Protein AF-X1RES1-F1 (afdb_monomer_lite)

Structure (mmCIF, N/CA/C/O backbone):
data_AF-X1RES1-F1
#
_entry.id   AF-X1RES1-F1
#
loop_
_atom_site.group_PDB
_atom_site.id
_atom_site.type_symbol
_atom_site.label_atom_id
_atom_site.label_alt_id
_atom_site.label_comp_id
_atom_site.label_asym_id
_atom_site.label_entity_id
_atom_site.label_seq_id
_atom_site.pdbx_PDB_ins_code
_atom_site.Cartn_x
_atom_site.Cartn_y
_atom_site.Cartn_z
_atom_site.occupancy
_atom_site.B_iso_or_equiv
_atom_site.auth_seq_id
_atom_site.auth_comp_id
_atom_site.auth_asym_id
_atom_site.auth_atom_id
_atom_site.pdbx_PDB_model_num
ATOM 1 N N . MET A 1 1 ? -31.621 -20.492 8.654 1.00 52.66 1 MET A N 1
ATOM 2 C CA . MET A 1 1 ? -30.509 -19.609 9.055 1.00 52.66 1 MET A CA 1
ATOM 3 C C . MET A 1 1 ? -30.963 -18.187 8.810 1.00 52.66 1 MET A C 1
ATOM 5 O O . MET A 1 1 ? -31.301 -17.871 7.677 1.00 52.66 1 MET A O 1
ATOM 9 N N . SER A 1 2 ? -31.101 -17.386 9.861 1.00 50.19 2 SER A N 1
ATOM 10 C CA . SER A 1 2 ? -31.394 -15.955 9.738 1.00 50.19 2 SER A CA 1
ATOM 11 C C . SER A 1 2 ? -30.217 -15.283 9.020 1.00 50.19 2 SER A C 1
ATOM 13 O O . SER A 1 2 ? -29.077 -15.651 9.310 1.00 50.19 2 SER A O 1
ATOM 15 N N . PRO A 1 3 ? -30.444 -14.349 8.082 1.00 65.88 3 PRO A N 1
ATOM 16 C CA . PRO A 1 3 ? -29.350 -13.620 7.456 1.00 65.88 3 PRO A CA 1
ATOM 17 C C . PRO A 1 3 ? -28.571 -12.862 8.536 1.00 65.88 3 PRO A C 1
ATOM 19 O O . PRO A 1 3 ? -29.153 -12.110 9.317 1.00 65.88 3 PRO A O 1
ATOM 22 N N . THR A 1 4 ? -27.262 -13.097 8.604 1.00 74.44 4 THR A N 1
ATOM 23 C CA . THR A 1 4 ? -26.363 -12.364 9.495 1.00 74.44 4 THR A CA 1
ATOM 24 C C . THR A 1 4 ? -26.212 -10.954 8.939 1.00 74.44 4 THR A C 1
ATOM 26 O O . THR A 1 4 ? -25.453 -10.727 7.998 1.00 74.44 4 THR A O 1
ATOM 29 N N . THR A 1 5 ? -26.982 -10.008 9.468 1.00 84.19 5 THR A N 1
ATOM 30 C CA . THR A 1 5 ? -26.847 -8.598 9.104 1.00 84.19 5 THR A CA 1
ATOM 31 C C . THR A 1 5 ? -25.571 -8.065 9.745 1.00 84.19 5 THR A C 1
ATOM 33 O O . THR A 1 5 ? -25.527 -7.852 10.953 1.00 84.19 5 THR A O 1
ATOM 36 N N . ILE A 1 6 ? -24.517 -7.894 8.950 1.00 82.06 6 ILE A N 1
ATOM 37 C CA . ILE A 1 6 ? -23.267 -7.279 9.406 1.00 82.06 6 ILE A CA 1
ATOM 38 C C . ILE A 1 6 ? -23.510 -5.775 9.547 1.00 82.06 6 ILE A C 1
ATOM 40 O O . ILE A 1 6 ? -23.918 -5.122 8.584 1.00 82.06 6 ILE A O 1
ATOM 44 N N . SER A 1 7 ? -23.272 -5.223 10.737 1.00 91.50 7 SER A N 1
ATOM 45 C CA . SER A 1 7 ? -23.317 -3.777 10.947 1.00 91.50 7 SER A CA 1
ATOM 46 C C . SER A 1 7 ? -22.144 -3.114 10.229 1.00 91.50 7 SER A C 1
ATOM 48 O O . SER A 1 7 ? -20.989 -3.510 10.396 1.00 91.50 7 SER A O 1
ATOM 50 N N . TYR A 1 8 ? -22.431 -2.081 9.437 1.00 90.75 8 TYR A N 1
ATOM 51 C CA . TYR A 1 8 ? -21.397 -1.306 8.752 1.00 90.75 8 TYR A CA 1
ATOM 52 C C . TYR A 1 8 ? -20.393 -0.696 9.739 1.00 90.75 8 TYR A C 1
ATOM 54 O O . TYR A 1 8 ? -19.190 -0.721 9.483 1.00 90.75 8 TYR A O 1
ATOM 62 N N . ASP A 1 9 ? -20.874 -0.182 10.873 1.00 91.69 9 ASP A N 1
ATOM 63 C CA . ASP A 1 9 ? -20.021 0.470 11.868 1.00 91.69 9 ASP A CA 1
ATOM 64 C C . ASP A 1 9 ? -19.101 -0.532 12.572 1.00 91.69 9 ASP A C 1
ATOM 66 O O . ASP A 1 9 ? -17.920 -0.243 12.773 1.00 91.69 9 ASP A O 1
ATOM 70 N N . GLU A 1 10 ? -19.609 -1.733 12.866 1.00 91.31 10 GLU A N 1
ATOM 71 C CA . GLU A 1 10 ? -18.810 -2.821 13.443 1.00 91.31 10 GLU A CA 1
ATOM 72 C C . GLU A 1 10 ? -17.725 -3.275 12.462 1.00 91.31 10 GLU A C 1
ATOM 74 O O . GLU A 1 10 ? -16.554 -3.356 12.832 1.00 91.31 10 GLU A O 1
ATOM 79 N N . LEU A 1 11 ? -18.084 -3.475 11.189 1.00 90.88 11 LEU A N 1
ATOM 80 C CA . LEU A 1 11 ? -17.138 -3.871 10.146 1.00 90.88 11 LEU A CA 1
ATOM 81 C C . LEU A 1 11 ? -16.063 -2.804 9.917 1.00 90.88 11 LEU A C 1
ATOM 83 O O . LEU A 1 11 ? -14.879 -3.114 9.783 1.00 90.88 11 LEU A O 1
ATOM 87 N N . LYS A 1 12 ? -16.462 -1.530 9.882 1.00 90.12 12 LYS A N 1
ATOM 88 C CA . LYS A 1 12 ? -15.535 -0.408 9.740 1.00 90.12 12 LYS A CA 1
ATOM 89 C C . LYS A 1 12 ? -14.557 -0.366 10.911 1.00 90.12 12 LYS A C 1
ATOM 91 O O . LYS A 1 12 ? -13.357 -0.214 10.692 1.00 90.12 12 LYS A O 1
ATOM 96 N N . GLN A 1 13 ? -15.055 -0.509 12.139 1.00 90.50 13 GLN A N 1
ATOM 97 C CA . GLN A 1 13 ? -14.221 -0.511 13.335 1.00 90.50 13 GLN A CA 1
ATOM 98 C C . GLN A 1 13 ? -13.241 -1.689 13.333 1.00 90.50 13 GLN A C 1
ATOM 100 O O . GLN A 1 13 ? -12.054 -1.484 13.590 1.00 90.50 13 GLN A O 1
ATOM 105 N N . GLU A 1 14 ? -13.710 -2.894 13.004 1.00 91.56 14 GLU A N 1
ATOM 106 C CA . GLU A 1 14 ? -12.868 -4.084 12.884 1.00 91.56 14 GLU A CA 1
ATOM 107 C C . GLU A 1 14 ? -11.753 -3.864 11.855 1.00 91.56 14 GLU A C 1
ATOM 109 O O . GLU A 1 14 ? -10.573 -4.066 12.154 1.00 91.56 14 GLU A O 1
ATOM 114 N N . PHE A 1 15 ? -12.103 -3.367 10.668 1.00 90.44 15 PHE A N 1
ATOM 115 C CA . PHE A 1 15 ? -11.145 -3.124 9.597 1.00 90.44 15 PHE A CA 1
ATOM 116 C C . PHE A 1 15 ? -10.100 -2.069 9.979 1.00 90.44 15 PHE A C 1
ATOM 118 O O . PHE A 1 15 ? -8.902 -2.286 9.794 1.00 90.44 15 PHE A O 1
ATOM 125 N N . THR A 1 16 ? -10.516 -0.940 10.563 1.00 90.56 16 THR A N 1
ATOM 126 C CA . THR A 1 16 ? -9.582 0.102 11.016 1.00 90.56 16 THR A CA 1
ATOM 127 C C . THR A 1 16 ? -8.635 -0.426 12.096 1.00 90.56 16 THR A C 1
ATOM 129 O O . THR A 1 16 ? -7.438 -0.144 12.042 1.00 90.56 16 THR A O 1
ATOM 132 N N . GLN A 1 17 ? -9.129 -1.231 13.042 1.00 90.94 17 GLN A N 1
ATOM 133 C CA . GLN A 1 17 ? -8.293 -1.839 14.081 1.00 90.94 17 GLN A CA 1
ATOM 134 C C . GLN A 1 17 ? -7.292 -2.847 13.514 1.00 90.94 17 GLN A C 1
ATOM 136 O O . GLN A 1 17 ? -6.155 -2.908 13.982 1.00 90.94 17 GLN A O 1
ATOM 141 N N . GLN A 1 18 ? -7.691 -3.644 12.522 1.00 90.56 18 GLN A N 1
ATOM 142 C CA . GLN A 1 18 ? -6.775 -4.556 11.836 1.00 90.56 18 GLN A CA 1
ATOM 143 C C . GLN A 1 18 ? -5.704 -3.779 11.066 1.00 90.56 18 GLN A C 1
ATOM 145 O O . GLN A 1 18 ? -4.515 -4.083 11.172 1.00 90.56 18 GLN A O 1
ATOM 150 N N . LEU A 1 19 ? -6.103 -2.723 10.358 1.00 89.12 19 LEU A N 1
ATOM 151 C CA . LEU A 1 19 ? -5.192 -1.884 9.589 1.00 89.12 19 LEU A CA 1
ATOM 152 C C . LEU A 1 19 ? -4.159 -1.177 10.481 1.00 89.12 19 LEU A C 1
ATOM 154 O O . LEU A 1 19 ? -2.993 -1.105 10.112 1.00 89.12 19 LEU A O 1
ATOM 158 N N . GLN A 1 20 ? -4.549 -0.717 11.674 1.00 88.31 20 GLN A N 1
ATOM 159 C CA . GLN A 1 20 ? -3.633 -0.111 12.655 1.00 88.31 20 GLN A CA 1
ATOM 160 C C . GLN A 1 20 ? -2.576 -1.083 13.197 1.00 88.31 20 GLN A C 1
ATOM 162 O O . GLN A 1 20 ? -1.520 -0.648 13.644 1.00 88.31 20 GLN A O 1
ATOM 167 N N . LYS A 1 21 ? -2.853 -2.391 13.168 1.00 90.50 21 LYS A N 1
ATOM 168 C CA . LYS A 1 21 ? -1.912 -3.445 13.583 1.00 90.50 21 LYS A CA 1
ATOM 169 C C . LYS A 1 21 ? -1.046 -3.953 12.428 1.00 90.50 21 LYS A C 1
ATOM 171 O O . LYS A 1 21 ? -0.165 -4.778 12.644 1.00 90.50 21 LYS A O 1
ATOM 176 N N . THR A 1 22 ? -1.329 -3.517 11.202 1.00 90.56 22 THR A N 1
ATOM 177 C CA . THR A 1 22 ? -0.695 -4.029 9.988 1.00 90.56 22 THR A CA 1
ATOM 178 C C . THR A 1 22 ? 0.487 -3.144 9.606 1.00 90.56 22 THR A C 1
ATOM 180 O O . THR A 1 22 ? 0.308 -2.054 9.074 1.00 90.56 22 THR A O 1
ATOM 183 N N . GLU A 1 23 ? 1.703 -3.625 9.854 1.00 90.69 23 GLU A N 1
ATOM 184 C CA . GLU A 1 23 ? 2.941 -2.907 9.509 1.00 90.69 23 GLU A CA 1
ATOM 185 C C . GLU A 1 23 ? 3.335 -3.082 8.032 1.00 90.69 23 GLU A C 1
ATOM 187 O O . GLU A 1 23 ? 3.973 -2.215 7.430 1.00 90.69 23 GLU A O 1
ATOM 192 N N . HIS A 1 24 ? 2.931 -4.204 7.433 1.00 92.25 24 HIS A N 1
ATOM 193 C CA . HIS A 1 24 ? 3.282 -4.599 6.073 1.00 92.25 24 HIS A CA 1
ATOM 194 C C . HIS A 1 24 ? 2.034 -4.938 5.262 1.00 92.25 24 HIS A C 1
ATOM 196 O O . HIS A 1 24 ? 1.110 -5.577 5.756 1.00 92.25 24 HIS A O 1
ATOM 202 N N . GLY A 1 25 ? 2.021 -4.574 3.983 1.00 90.56 25 GLY A N 1
ATOM 203 C CA . GLY A 1 25 ? 0.984 -5.027 3.064 1.00 90.56 25 GLY A CA 1
ATOM 204 C C . GLY A 1 25 ? 1.433 -4.999 1.616 1.00 90.56 25 GLY A C 1
ATOM 205 O O . GLY A 1 25 ? 2.492 -4.479 1.269 1.00 90.56 25 GLY A O 1
ATOM 206 N N . VAL A 1 26 ? 0.629 -5.595 0.744 1.00 91.88 26 VAL A N 1
ATOM 207 C CA . VAL A 1 26 ? 0.971 -5.729 -0.671 1.00 91.88 26 VAL A CA 1
ATOM 208 C C . VAL A 1 26 ? 0.313 -4.613 -1.466 1.00 91.88 26 VAL A C 1
ATOM 210 O O . VAL A 1 26 ? -0.908 -4.525 -1.547 1.00 91.88 26 VAL A O 1
ATOM 213 N N . LEU A 1 27 ? 1.130 -3.784 -2.115 1.00 90.75 27 LEU A N 1
ATOM 214 C CA . LEU A 1 27 ? 0.643 -2.809 -3.082 1.00 90.75 27 LEU A CA 1
ATOM 215 C C . LEU A 1 27 ? 0.715 -3.419 -4.480 1.00 90.75 27 LEU A C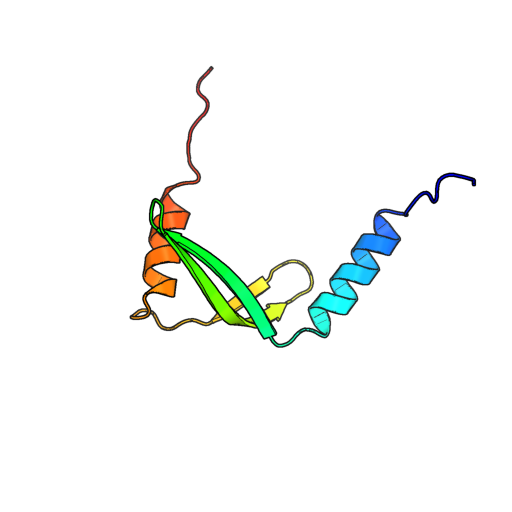 1
ATOM 217 O O . LEU A 1 27 ? 1.807 -3.713 -4.977 1.00 90.75 27 LEU A O 1
ATOM 221 N N . ALA A 1 28 ? -0.428 -3.558 -5.145 1.00 91.94 28 ALA A N 1
ATOM 222 C CA . ALA A 1 28 ? -0.512 -3.907 -6.560 1.00 91.94 28 ALA A CA 1
ATOM 223 C C . ALA A 1 28 ? -0.589 -2.633 -7.419 1.00 91.94 28 ALA A C 1
ATOM 225 O O . ALA A 1 28 ? -1.297 -1.691 -7.081 1.00 91.94 28 ALA A O 1
ATOM 226 N N . THR A 1 29 ? 0.172 -2.582 -8.511 1.00 90.31 29 THR A N 1
ATOM 227 C CA . THR A 1 29 ? 0.127 -1.494 -9.507 1.00 90.31 29 THR A CA 1
ATOM 228 C C . THR A 1 29 ? 0.174 -2.087 -10.903 1.00 90.31 29 THR A C 1
ATOM 230 O O . THR A 1 29 ? 0.760 -3.153 -11.097 1.00 90.31 29 THR A O 1
ATOM 233 N N . SER A 1 30 ? -0.373 -1.374 -11.878 1.00 88.62 30 SER A N 1
ATOM 234 C CA . SER A 1 30 ? -0.343 -1.769 -13.283 1.00 88.62 30 SER A CA 1
ATOM 235 C C . SER A 1 30 ? 0.430 -0.769 -14.135 1.00 88.62 30 SER A C 1
ATOM 237 O O . SER A 1 30 ? 0.524 0.413 -13.813 1.00 88.62 30 SER A O 1
ATOM 239 N N . ASP A 1 31 ? 0.979 -1.267 -15.233 1.00 84.75 31 ASP A N 1
ATOM 240 C CA . ASP A 1 31 ? 1.572 -0.494 -16.318 1.00 84.75 31 ASP A CA 1
ATOM 241 C C . ASP A 1 31 ? 1.126 -1.128 -17.639 1.00 84.75 31 ASP A C 1
ATOM 243 O O . ASP A 1 31 ? 1.602 -2.203 -18.022 1.00 84.75 31 ASP A O 1
ATOM 247 N N . GLY A 1 32 ? 0.095 -0.543 -18.253 1.00 84.19 32 GLY A N 1
ATOM 248 C CA . GLY A 1 32 ? -0.666 -1.194 -19.320 1.00 84.19 32 GLY A CA 1
ATOM 249 C C . GLY A 1 32 ? -1.208 -2.558 -18.873 1.00 84.19 32 GLY A C 1
ATOM 250 O O . GLY A 1 32 ? -1.907 -2.656 -17.867 1.00 84.19 32 GLY A O 1
ATOM 251 N N . ASN A 1 33 ? -0.833 -3.619 -19.596 1.00 86.38 33 ASN A N 1
ATOM 252 C CA . ASN A 1 33 ? -1.246 -5.002 -19.316 1.00 86.38 33 ASN A CA 1
ATOM 253 C C . ASN A 1 33 ? -0.349 -5.730 -18.296 1.00 86.38 33 ASN A C 1
ATOM 255 O O . ASN A 1 33 ? -0.574 -6.905 -18.010 1.00 86.38 33 ASN A O 1
ATOM 259 N N . TYR A 1 34 ? 0.679 -5.069 -17.754 1.00 85.69 34 TYR A N 1
ATOM 260 C CA . TYR A 1 34 ? 1.585 -5.672 -16.779 1.00 85.69 34 TYR A CA 1
ATOM 261 C C . TYR A 1 34 ? 1.213 -5.267 -15.358 1.00 85.69 34 TYR A C 1
ATOM 263 O O . TYR A 1 34 ? 1.308 -4.098 -14.987 1.00 85.69 34 TYR A O 1
ATOM 271 N N . VAL A 1 35 ? 0.865 -6.253 -14.534 1.00 88.56 35 VAL A N 1
ATOM 272 C CA . VAL A 1 35 ? 0.593 -6.064 -13.105 1.00 88.56 35 VAL A CA 1
ATOM 273 C C . VAL A 1 35 ? 1.826 -6.446 -12.293 1.00 88.56 35 VAL A C 1
ATOM 275 O O . VAL A 1 35 ? 2.430 -7.495 -12.505 1.00 88.56 35 VAL A O 1
ATOM 278 N N . THR A 1 36 ? 2.204 -5.591 -11.345 1.00 89.50 36 THR A N 1
ATOM 279 C CA . THR A 1 36 ? 3.259 -5.866 -10.366 1.00 89.50 36 THR A CA 1
ATOM 280 C C . THR A 1 36 ? 2.698 -5.732 -8.954 1.00 89.50 36 THR A C 1
ATOM 282 O O . THR A 1 36 ? 2.018 -4.760 -8.619 1.00 89.50 36 THR A O 1
ATOM 285 N N . ALA A 1 37 ? 3.025 -6.684 -8.086 1.00 91.19 37 ALA A N 1
ATOM 286 C CA . ALA A 1 37 ? 2.696 -6.650 -6.667 1.00 91.19 37 ALA A CA 1
ATOM 287 C C . ALA A 1 37 ? 3.993 -6.654 -5.858 1.00 91.19 37 ALA A C 1
ATOM 289 O O . ALA A 1 37 ? 4.939 -7.363 -6.202 1.00 91.19 37 ALA A O 1
ATOM 290 N N . ARG A 1 38 ? 4.068 -5.818 -4.823 1.00 90.19 38 ARG A N 1
ATOM 291 C CA . ARG A 1 38 ? 5.231 -5.762 -3.935 1.00 90.19 38 ARG A CA 1
ATOM 292 C C . ARG A 1 38 ? 4.767 -5.562 -2.503 1.00 90.19 38 ARG A C 1
ATOM 294 O O . ARG A 1 38 ? 3.866 -4.760 -2.271 1.00 90.19 38 ARG A O 1
ATOM 301 N N . GLU A 1 39 ? 5.406 -6.267 -1.581 1.00 92.56 39 GLU A N 1
ATOM 302 C CA . GLU A 1 39 ? 5.284 -6.006 -0.152 1.00 92.56 39 GLU A CA 1
ATOM 303 C C . GLU A 1 39 ? 5.916 -4.651 0.200 1.00 92.56 39 GLU A C 1
ATOM 305 O O . GLU A 1 39 ? 7.021 -4.317 -0.239 1.00 92.56 39 GLU A O 1
ATOM 310 N N . MET A 1 40 ? 5.173 -3.852 0.954 1.00 90.12 40 MET A N 1
ATOM 311 C CA . MET A 1 40 ? 5.486 -2.482 1.327 1.00 90.12 40 MET A CA 1
ATOM 312 C C . MET A 1 40 ? 5.266 -2.322 2.825 1.00 90.12 40 MET A C 1
ATOM 314 O O . MET A 1 40 ? 4.346 -2.915 3.384 1.00 90.12 40 MET A O 1
ATOM 318 N N . MET A 1 41 ? 6.060 -1.458 3.449 1.00 90.69 41 MET A N 1
ATOM 319 C CA . MET A 1 41 ? 5.715 -0.930 4.763 1.00 90.69 41 MET A CA 1
ATOM 320 C C . MET A 1 41 ? 4.531 0.027 4.617 1.00 90.69 41 MET A C 1
ATOM 322 O O . MET A 1 41 ? 4.535 0.886 3.724 1.00 90.69 41 MET A O 1
ATOM 326 N N . ILE A 1 42 ? 3.536 -0.141 5.481 1.00 89.06 42 ILE 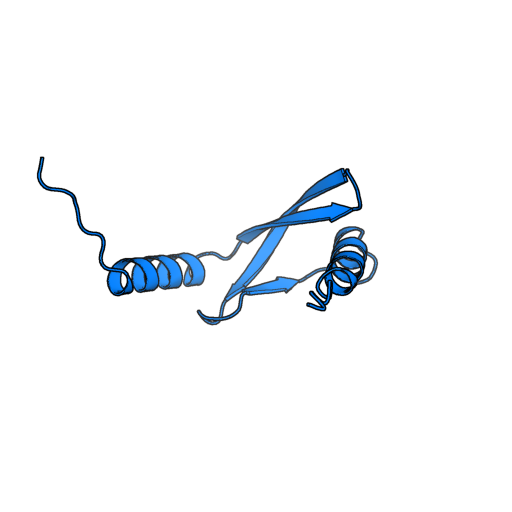A N 1
ATOM 327 C CA . ILE A 1 42 ? 2.312 0.649 5.505 1.00 89.06 42 ILE A CA 1
ATOM 328 C C . ILE A 1 42 ? 2.257 1.440 6.809 1.00 89.06 42 ILE A C 1
ATOM 330 O O . ILE A 1 42 ? 2.451 0.890 7.887 1.00 89.06 42 ILE A O 1
ATOM 334 N N . LEU A 1 43 ? 1.940 2.729 6.705 1.00 88.38 43 LEU A N 1
ATOM 335 C CA . LEU A 1 43 ? 1.482 3.527 7.839 1.00 88.38 43 LEU A CA 1
ATOM 336 C C . LEU A 1 43 ? 0.026 3.915 7.613 1.00 88.38 43 LEU A C 1
ATOM 338 O O . LEU A 1 43 ? -0.332 4.387 6.534 1.00 88.38 43 LEU A O 1
ATOM 342 N N . SER A 1 44 ? -0.808 3.744 8.632 1.00 86.69 44 SER A N 1
ATOM 343 C CA . SER A 1 44 ? -2.218 4.120 8.582 1.00 86.69 44 SER A CA 1
ATOM 344 C C . SER A 1 44 ? -2.563 5.073 9.717 1.00 86.69 44 SER A C 1
ATOM 346 O O . SER A 1 44 ? -2.192 4.830 10.862 1.00 86.69 44 SER A O 1
ATOM 348 N N . ASP A 1 45 ? -3.305 6.136 9.408 1.00 85.12 45 ASP A N 1
ATOM 349 C CA . ASP A 1 45 ? -3.947 7.000 10.414 1.00 85.12 45 ASP A CA 1
ATOM 350 C C . ASP A 1 45 ? -5.418 6.601 10.671 1.00 85.12 45 ASP A C 1
ATOM 352 O O . ASP A 1 45 ? -6.150 7.287 11.381 1.00 85.12 45 ASP A O 1
ATOM 356 N N . GLY A 1 46 ? -5.857 5.477 10.090 1.00 79.44 46 GLY A N 1
ATOM 357 C CA . GLY A 1 46 ? -7.235 4.987 10.132 1.00 79.44 46 GLY A CA 1
ATOM 358 C C . GLY A 1 46 ? -8.141 5.522 9.016 1.00 79.44 46 GLY A C 1
ATOM 359 O O . GLY A 1 46 ? -9.235 4.992 8.832 1.00 79.44 46 GLY A O 1
ATOM 360 N N . ILE A 1 47 ? -7.691 6.517 8.247 1.00 78.81 47 ILE A N 1
ATOM 361 C CA . ILE A 1 47 ? -8.418 7.110 7.110 1.00 78.81 47 ILE A CA 1
ATOM 362 C C . ILE A 1 47 ? -7.580 7.025 5.828 1.00 78.81 47 ILE A C 1
ATOM 364 O O . ILE A 1 47 ? -8.105 6.789 4.740 1.00 78.81 47 ILE A O 1
ATOM 368 N N . LYS A 1 48 ? -6.267 7.212 5.951 1.00 84.88 48 LYS A N 1
ATOM 369 C CA . LYS A 1 48 ? -5.283 7.216 4.877 1.00 84.88 48 LYS 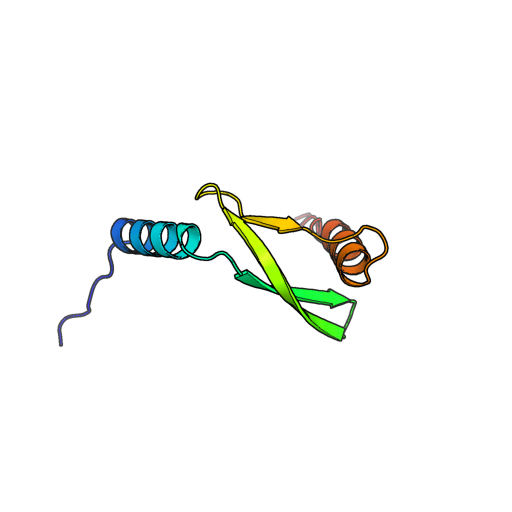A CA 1
ATOM 370 C C . LYS A 1 48 ? -4.243 6.138 5.117 1.00 84.88 48 LYS A C 1
ATOM 372 O O . LYS A 1 48 ? -3.794 5.915 6.238 1.00 84.88 48 LYS A O 1
ATOM 377 N N . ILE A 1 49 ? -3.832 5.526 4.014 1.00 86.44 49 ILE A N 1
ATOM 378 C CA . ILE A 1 49 ? -2.753 4.548 3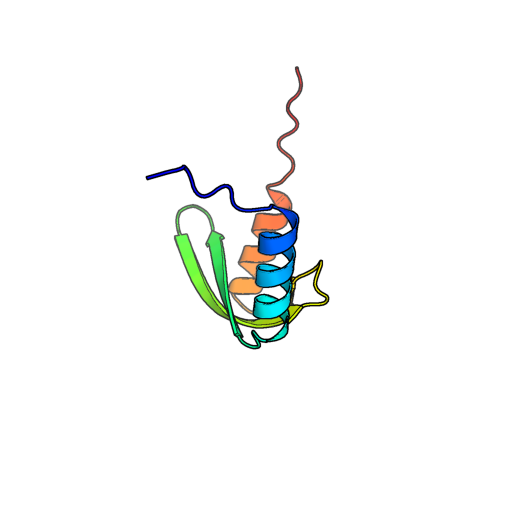.950 1.00 86.44 49 ILE A CA 1
ATOM 379 C C . ILE A 1 49 ? -1.581 5.212 3.232 1.00 86.44 49 ILE A C 1
ATOM 381 O O . ILE A 1 49 ? -1.714 5.678 2.098 1.00 86.44 49 ILE A O 1
ATOM 385 N N . TRP A 1 50 ? -0.435 5.248 3.897 1.00 89.81 50 TRP A N 1
ATOM 386 C CA . TRP A 1 50 ? 0.825 5.753 3.375 1.00 89.81 50 TRP A CA 1
ATOM 387 C C . TRP A 1 50 ? 1.762 4.581 3.098 1.00 89.81 50 TRP A C 1
ATOM 389 O O . TRP A 1 50 ? 1.970 3.727 3.957 1.00 89.81 50 TRP A O 1
ATOM 399 N N . CYS A 1 51 ? 2.357 4.568 1.906 1.00 89.00 51 CYS A N 1
ATOM 400 C CA . CYS A 1 51 ? 3.348 3.575 1.498 1.00 89.00 51 CYS A CA 1
ATOM 401 C C . CYS A 1 51 ? 4.621 4.296 1.047 1.00 89.00 51 CYS A C 1
ATOM 403 O O . CYS A 1 51 ? 4.549 5.227 0.241 1.00 89.00 51 CYS A O 1
ATOM 405 N N . PHE A 1 52 ? 5.786 3.842 1.509 1.00 87.38 52 PHE A N 1
ATOM 406 C CA . PHE A 1 52 ? 7.070 4.442 1.138 1.00 87.38 52 PHE A CA 1
ATOM 407 C C . PHE A 1 52 ? 7.718 3.704 -0.022 1.00 87.38 52 PHE A C 1
ATOM 409 O O . PHE A 1 52 ? 7.807 2.477 -0.036 1.00 87.38 52 PHE A O 1
ATOM 416 N N . THR A 1 53 ? 8.223 4.449 -0.998 1.00 89.56 53 THR A N 1
ATOM 417 C CA . THR A 1 53 ? 9.004 3.881 -2.092 1.00 89.56 53 THR A CA 1
ATOM 418 C C . THR A 1 53 ? 10.030 4.892 -2.585 1.00 89.56 53 THR A C 1
ATOM 420 O O . THR A 1 53 ? 9.784 6.093 -2.534 1.00 89.56 53 THR A O 1
ATOM 423 N N . GLY A 1 54 ? 11.184 4.419 -3.057 1.00 91.88 54 GLY A N 1
ATOM 424 C CA . GLY A 1 54 ? 12.200 5.300 -3.632 1.00 91.88 54 GLY A CA 1
ATOM 425 C C . GLY A 1 54 ? 11.760 5.848 -4.990 1.00 91.88 54 GLY A C 1
ATOM 426 O O . GLY A 1 54 ? 11.169 5.113 -5.787 1.00 91.88 54 GLY A O 1
ATOM 427 N N . GLU A 1 55 ? 12.104 7.101 -5.281 1.00 92.62 55 GLU A N 1
ATOM 428 C CA . GLU A 1 55 ? 11.722 7.805 -6.520 1.00 92.62 55 GLU A CA 1
ATOM 429 C C . GLU A 1 55 ? 12.235 7.106 -7.789 1.00 92.62 55 GLU A C 1
ATOM 431 O O . GLU A 1 55 ? 11.574 7.067 -8.823 1.00 92.62 55 GLU A O 1
ATOM 436 N N . ASN A 1 56 ? 13.393 6.454 -7.698 1.00 93.06 56 ASN A N 1
ATOM 437 C CA . ASN A 1 56 ? 13.973 5.710 -8.816 1.00 93.06 56 ASN A CA 1
ATOM 438 C C . ASN A 1 56 ? 13.383 4.303 -8.994 1.00 93.06 56 ASN A C 1
ATOM 440 O O . ASN A 1 56 ? 13.737 3.596 -9.940 1.00 93.06 56 ASN A O 1
ATOM 444 N N . SER A 1 57 ? 12.492 3.863 -8.102 1.00 90.19 57 SER A N 1
ATOM 445 C CA . SER A 1 57 ? 11.909 2.528 -8.186 1.00 90.19 57 SER A CA 1
ATOM 446 C C . SER A 1 57 ? 10.929 2.414 -9.357 1.00 90.19 57 SER A C 1
ATOM 448 O O . SER A 1 57 ? 10.203 3.350 -9.698 1.00 90.19 57 SER A O 1
ATOM 450 N N . ARG A 1 58 ? 10.836 1.213 -9.942 1.00 88.19 58 ARG A N 1
ATOM 451 C CA . ARG A 1 58 ? 9.789 0.896 -10.928 1.00 88.19 58 ARG A CA 1
ATOM 452 C C . ARG A 1 58 ? 8.393 1.201 -10.374 1.00 88.19 58 ARG A C 1
ATOM 454 O O . ARG A 1 58 ? 7.560 1.737 -11.093 1.00 88.19 58 ARG A O 1
ATOM 461 N N . LYS A 1 59 ? 8.165 0.912 -9.088 1.00 89.06 59 LYS A N 1
ATOM 462 C CA . LYS A 1 59 ? 6.878 1.114 -8.412 1.00 89.06 59 LYS A CA 1
ATOM 463 C C . LYS A 1 59 ? 6.463 2.583 -8.393 1.00 89.06 59 LYS A C 1
ATOM 465 O O . LYS A 1 59 ? 5.326 2.890 -8.728 1.00 89.06 59 LYS A O 1
ATOM 470 N N . PHE A 1 60 ? 7.392 3.481 -8.072 1.00 89.56 60 PHE A N 1
ATOM 471 C CA . PHE A 1 60 ? 7.148 4.922 -8.089 1.00 89.56 60 PHE A CA 1
ATOM 472 C C . PHE A 1 60 ? 6.728 5.416 -9.475 1.00 89.56 60 PHE A C 1
ATOM 474 O O . PHE A 1 60 ? 5.726 6.116 -9.601 1.00 89.56 60 PHE A O 1
ATOM 481 N N . LYS A 1 61 ? 7.437 4.983 -10.525 1.00 89.62 61 LYS A N 1
ATOM 482 C CA . LYS A 1 61 ? 7.106 5.327 -11.917 1.00 89.62 61 LYS A CA 1
ATOM 483 C C . LYS A 1 61 ? 5.710 4.832 -12.309 1.00 89.62 61 LYS A C 1
ATOM 485 O O . LYS A 1 61 ? 4.935 5.594 -12.878 1.00 89.62 61 LYS A O 1
ATOM 490 N N . GLN A 1 62 ? 5.359 3.600 -11.931 1.00 89.25 62 GLN A N 1
ATOM 491 C CA . GLN A 1 62 ? 4.017 3.045 -12.156 1.00 89.25 62 GLN A CA 1
ATOM 492 C C . GLN A 1 62 ? 2.937 3.849 -11.415 1.00 89.25 62 GLN A C 1
ATOM 494 O O . GLN A 1 62 ? 1.912 4.189 -11.996 1.00 89.25 62 GLN A O 1
ATOM 499 N N . MET A 1 63 ? 3.180 4.224 -10.156 1.00 88.06 63 MET A N 1
ATOM 500 C CA . MET A 1 63 ? 2.245 5.048 -9.382 1.00 88.06 63 MET A CA 1
ATOM 501 C C . MET A 1 63 ? 2.044 6.442 -9.989 1.00 88.06 63 MET A C 1
ATOM 503 O O . MET A 1 63 ? 0.925 6.951 -9.967 1.00 88.06 63 MET A O 1
ATOM 507 N N . GLN A 1 64 ? 3.093 7.065 -10.534 1.00 88.00 64 GLN A N 1
ATOM 508 C CA . GLN A 1 64 ? 2.956 8.348 -11.227 1.00 88.00 64 GLN A CA 1
ATOM 509 C C . GLN A 1 64 ? 2.109 8.222 -12.498 1.00 88.00 64 GLN A C 1
ATOM 511 O O . GLN A 1 64 ? 1.196 9.021 -12.689 1.00 88.00 64 GLN A O 1
ATOM 516 N N . ALA A 1 65 ? 2.351 7.190 -13.311 1.00 84.56 65 ALA A N 1
ATOM 517 C CA . ALA A 1 65 ? 1.579 6.940 -14.527 1.00 84.56 65 ALA A CA 1
ATOM 518 C C . ALA A 1 65 ? 0.098 6.621 -14.238 1.00 84.56 65 ALA A C 1
ATOM 520 O O . ALA A 1 65 ? -0.789 7.049 -14.978 1.00 84.56 65 ALA A O 1
ATOM 521 N N . MET A 1 66 ? -0.195 5.924 -13.134 1.00 78.25 66 MET A N 1
ATOM 522 C CA . MET A 1 66 ? -1.575 5.661 -12.708 1.00 78.25 66 MET A CA 1
ATOM 523 C C . MET A 1 66 ? -2.298 6.929 -12.234 1.00 78.25 66 MET A C 1
ATOM 525 O O . MET A 1 66 ? -3.481 7.090 -12.524 1.00 78.25 66 MET A O 1
ATOM 529 N N . LYS A 1 67 ? -1.612 7.854 -11.542 1.00 63.78 67 LYS A N 1
ATOM 530 C CA . LYS A 1 67 ? -2.222 9.121 -11.087 1.00 63.78 67 LYS A CA 1
ATOM 531 C C . LYS A 1 67 ? -2.741 9.976 -12.244 1.00 63.78 67 LYS A C 1
ATOM 533 O O . LYS A 1 67 ? -3.736 10.672 -12.073 1.00 63.78 67 LYS A O 1
ATOM 538 N N . SER A 1 68 ? -2.108 9.901 -13.411 1.00 54.28 68 SER A N 1
ATOM 539 C CA . SER A 1 68 ? -2.557 10.597 -14.622 1.00 54.28 68 SER A CA 1
ATOM 540 C C . SER A 1 68 ? -3.801 9.990 -15.291 1.00 54.28 68 SER A C 1
ATOM 542 O O . SER A 1 68 ? -4.316 10.592 -16.226 1.00 54.28 68 SER A O 1
ATOM 544 N N . PHE A 1 69 ? -4.308 8.833 -14.840 1.00 37.84 69 PHE A N 1
ATOM 545 C CA . PHE A 1 69 ? -5.394 8.109 -15.520 1.00 37.84 69 PHE A CA 1
ATOM 546 C C . PHE A 1 69 ? -6.790 8.287 -14.881 1.00 37.84 69 PHE A C 1
ATOM 548 O O . PHE A 1 69 ? -7.782 7.804 -15.419 1.00 37.84 69 PHE A O 1
ATOM 555 N N . SER A 1 70 ? -6.907 9.027 -13.774 1.00 39.19 70 SER A N 1
ATOM 556 C CA . SER A 1 70 ? -8.176 9.234 -13.048 1.00 39.19 70 SER A CA 1
ATOM 557 C C . SER A 1 70 ? -8.925 10.517 -13.439 1.00 39.19 70 SER A C 1
ATOM 559 O O . SER A 1 70 ? -9.557 11.144 -12.592 1.00 39.19 70 SER A O 1
ATOM 561 N N . THR A 1 71 ? -8.865 10.929 -14.708 1.00 34.53 71 THR A N 1
ATOM 562 C CA . THR A 1 71 ? -9.740 11.983 -15.255 1.00 34.53 71 THR A CA 1
ATOM 563 C C . THR A 1 71 ? -10.276 11.586 -16.628 1.00 34.53 71 THR A C 1
ATOM 565 O O . THR A 1 71 ? -10.031 12.265 -17.622 1.00 34.53 71 THR A O 1
ATOM 568 N N . SER A 1 72 ? -11.041 10.497 -16.709 1.00 35.62 72 SER A N 1
ATOM 569 C CA . SER A 1 72 ? -12.061 10.410 -17.755 1.00 35.62 72 SER A CA 1
ATOM 570 C C . SER A 1 72 ? -13.241 11.277 -17.314 1.00 35.62 72 SER A C 1
ATOM 572 O O . SER A 1 72 ? -14.070 10.856 -16.506 1.00 35.62 72 SER A O 1
ATOM 574 N N . GLN A 1 73 ? -13.278 12.520 -17.799 1.00 36.50 73 GLN A N 1
ATOM 575 C CA . GLN A 1 73 ? -14.492 13.325 -17.773 1.00 36.50 73 GLN A CA 1
ATOM 576 C C . GLN A 1 73 ? -15.571 12.565 -18.551 1.00 36.50 73 GLN A C 1
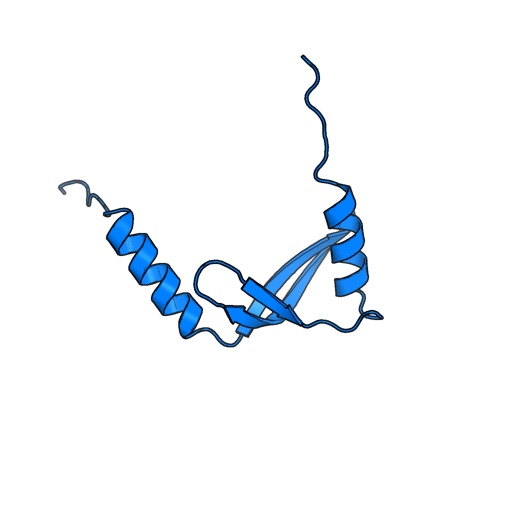ATOM 578 O O . GLN A 1 73 ? -15.465 12.391 -19.763 1.00 36.50 73 GLN A O 1
ATOM 583 N N . HIS A 1 74 ? -16.600 12.092 -17.851 1.00 39.47 74 HIS A N 1
ATOM 584 C CA . HIS A 1 74 ? -17.894 11.876 -18.479 1.00 39.47 74 HIS A CA 1
ATOM 585 C C . HIS A 1 74 ? -18.471 13.257 -18.786 1.00 39.47 74 HIS A C 1
ATOM 587 O O . HIS A 1 74 ? -19.015 13.917 -17.902 1.00 39.47 74 HIS A O 1
ATOM 593 N N . SER A 1 75 ? -18.294 13.707 -20.025 1.00 33.81 75 SER A N 1
ATOM 594 C CA . SER A 1 75 ? -19.172 14.724 -20.593 1.00 33.81 75 SER A CA 1
ATOM 595 C C . SER A 1 75 ? -20.468 14.037 -21.052 1.00 33.81 75 SER A C 1
ATOM 597 O O . SER A 1 75 ? -20.379 12.915 -21.560 1.00 33.81 75 SER A O 1
ATOM 599 N N . PRO A 1 76 ? -21.635 14.659 -20.806 1.00 44.19 76 PRO A N 1
ATOM 600 C CA . PRO A 1 76 ? -22.958 14.108 -21.105 1.00 44.19 76 PRO A CA 1
ATOM 601 C C . PRO A 1 76 ? -23.211 13.884 -22.599 1.00 44.19 76 PRO A C 1
ATOM 603 O O . PRO A 1 76 ? -22.576 14.581 -23.425 1.00 44.19 76 PRO A O 1
#

pLDDT: mean 81.13, std 17.22, range [33.81, 93.06]

Sequence (76 aa):
MSPTTISYDELKQEFTQQLQKTEHGVLATSDGNYVTAREMMILSDGIKIWCFTGENSRKFKQMQAMKSFSTSQHSP

InterPro domains:
  IPR012349 FMN-binding split barrel [G3DSA:2.30.110.10] (7-75)

Secondary structure (DSSP, 8-state):
-------HHHHHHHHHHHHHT--EEEEEEEETTEEEEEEEEEEE-SS-EEE---TTSHHHHHHHHHHTT-------

Organism: NCBI:txid412755

Radius of gyration: 17.07 Å; chains: 1; bounding box: 45×34×35 Å
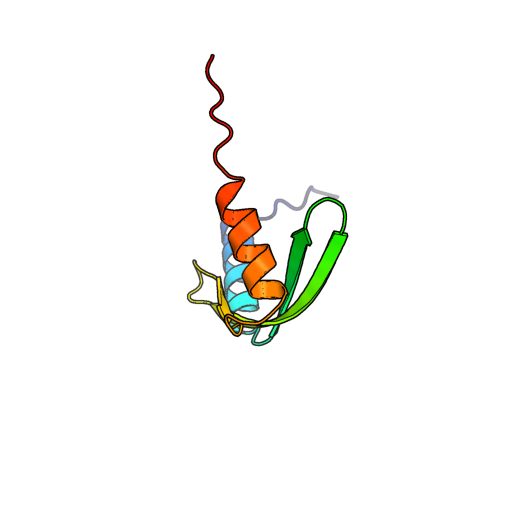
Foldseek 3Di:
DPPPDDDPVNVLVVVLVVLQVDQKDWDWFDDVVDIDIDIFGWDDPSPDIDTDDDCPDPVVVRVVVVVVVPDPDPDD